Protein AF-A0A0F9YN81-F1 (afdb_monomer_lite)

Structure (mmCIF, N/CA/C/O backbone):
data_AF-A0A0F9YN81-F1
#
_entry.id   AF-A0A0F9YN81-F1
#
loop_
_atom_site.group_PDB
_atom_site.id
_atom_site.type_symbol
_atom_site.label_atom_id
_atom_site.label_alt_id
_atom_site.label_comp_id
_atom_site.label_asym_id
_atom_site.label_entity_id
_atom_site.label_seq_id
_atom_site.pdbx_PDB_ins_code
_atom_site.Cartn_x
_atom_site.Cartn_y
_atom_site.Cartn_z
_atom_site.occupancy
_atom_site.B_iso_or_equiv
_atom_site.auth_seq_id
_atom_site.auth_comp_id
_atom_site.auth_asym_id
_atom_site.auth_atom_id
_atom_site.pdbx_PDB_model_num
ATOM 1 N N . MET A 1 1 ? -6.318 23.333 2.480 1.00 38.41 1 MET A N 1
ATOM 2 C CA . MET A 1 1 ? -6.533 22.276 3.497 1.00 38.41 1 MET A CA 1
ATOM 3 C C . MET A 1 1 ? -6.220 20.926 2.876 1.00 38.41 1 MET A C 1
ATOM 5 O O . MET A 1 1 ? -6.895 20.549 1.929 1.00 38.41 1 MET A O 1
ATOM 9 N N . LYS A 1 2 ? -5.190 20.213 3.349 1.00 47.34 2 LYS A N 1
ATOM 10 C CA . LYS A 1 2 ? -5.022 18.795 3.001 1.00 47.34 2 LYS A CA 1
ATOM 11 C C . LYS A 1 2 ? -6.005 18.013 3.867 1.00 47.34 2 LYS A C 1
ATOM 13 O O . LYS A 1 2 ? -5.818 17.925 5.074 1.00 47.34 2 LYS A O 1
ATOM 18 N N . THR A 1 3 ? -7.081 17.512 3.277 1.00 56.97 3 THR A N 1
ATOM 19 C CA . THR A 1 3 ? -7.986 16.568 3.938 1.00 56.97 3 THR A CA 1
ATOM 20 C C . THR A 1 3 ? -7.255 15.238 4.071 1.00 56.97 3 THR A C 1
ATOM 22 O O . THR A 1 3 ? -7.260 14.416 3.156 1.00 56.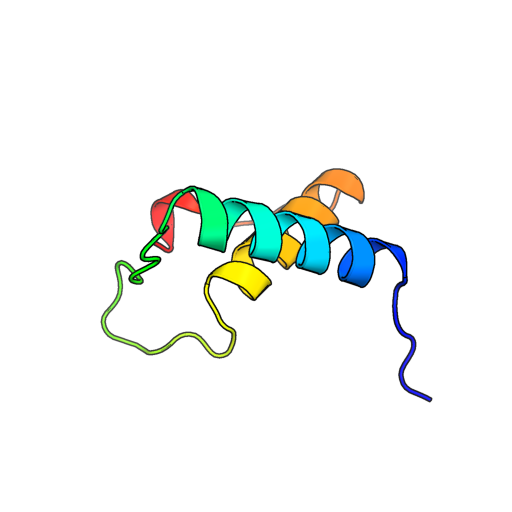97 3 THR A O 1
ATOM 25 N N . PHE A 1 4 ? -6.547 15.062 5.186 1.00 58.59 4 PHE A N 1
ATOM 26 C CA . PHE A 1 4 ? -5.940 13.787 5.537 1.00 58.59 4 PHE A CA 1
ATOM 27 C C . PHE A 1 4 ? -7.060 12.820 5.910 1.00 58.59 4 PHE A C 1
ATOM 29 O O . PHE A 1 4 ? -7.743 12.983 6.921 1.00 58.59 4 PHE A O 1
ATOM 36 N N . ILE A 1 5 ? -7.287 11.827 5.054 1.00 74.06 5 ILE A N 1
ATOM 37 C CA . ILE A 1 5 ? -8.211 10.740 5.356 1.00 74.06 5 ILE A CA 1
ATOM 38 C C . ILE A 1 5 ? -7.493 9.844 6.364 1.00 74.06 5 ILE A C 1
ATOM 40 O O . ILE A 1 5 ? -6.683 9.008 5.969 1.00 74.06 5 ILE A O 1
ATOM 44 N N . LYS A 1 6 ? -7.771 10.033 7.659 1.00 81.31 6 LYS A N 1
ATOM 45 C CA . LYS A 1 6 ? -7.129 9.304 8.770 1.00 81.31 6 LYS A CA 1
ATOM 46 C C . LYS A 1 6 ? -7.076 7.788 8.530 1.00 81.31 6 LYS A C 1
ATOM 48 O O . LYS A 1 6 ? -6.040 7.164 8.712 1.00 81.31 6 LYS A O 1
ATOM 53 N N . LEU A 1 7 ? -8.149 7.229 7.965 1.00 82.88 7 LEU A N 1
ATOM 54 C CA . LEU A 1 7 ? -8.228 5.820 7.576 1.00 82.88 7 LEU A CA 1
ATOM 55 C C . LEU A 1 7 ? -7.121 5.393 6.593 1.00 82.88 7 LEU A C 1
ATOM 57 O O . LEU A 1 7 ? -6.530 4.329 6.748 1.00 82.88 7 LEU A O 1
ATOM 61 N N . HIS A 1 8 ? -6.834 6.204 5.573 1.00 84.50 8 HIS A N 1
ATOM 62 C CA . HIS A 1 8 ? -5.791 5.894 4.593 1.00 84.50 8 HIS A CA 1
ATOM 63 C C . HIS A 1 8 ? -4.396 5.937 5.229 1.00 84.50 8 HIS A C 1
ATOM 65 O O . HIS A 1 8 ? -3.543 5.118 4.899 1.00 84.50 8 HIS A O 1
ATOM 71 N N . GLU A 1 9 ? -4.160 6.871 6.148 1.00 86.50 9 GLU A N 1
ATOM 72 C CA . GLU A 1 9 ? -2.885 6.998 6.857 1.00 86.50 9 GLU A CA 1
ATOM 73 C C . GLU A 1 9 ? -2.633 5.820 7.810 1.00 86.50 9 GLU A C 1
ATOM 75 O O . GLU A 1 9 ? -1.536 5.252 7.822 1.00 86.50 9 GLU A O 1
ATOM 80 N N . ASP A 1 10 ? -3.672 5.369 8.514 1.00 88.81 10 ASP A N 1
ATOM 81 C CA . ASP A 1 10 ? -3.620 4.172 9.357 1.00 88.81 10 ASP A CA 1
ATOM 82 C C . ASP A 1 10 ? -3.337 2.912 8.520 1.00 88.81 10 ASP A C 1
ATOM 84 O O . ASP A 1 10 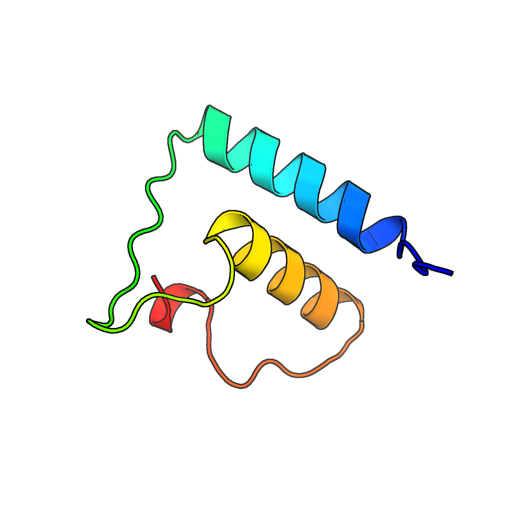? -2.497 2.081 8.884 1.00 88.81 10 ASP A O 1
ATOM 88 N N . ILE A 1 11 ? -3.988 2.781 7.356 1.00 88.44 11 ILE A N 1
ATOM 89 C CA . ILE A 1 11 ? -3.732 1.690 6.4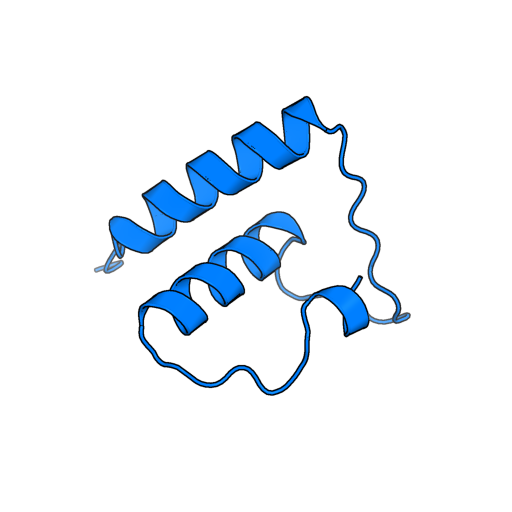03 1.00 88.44 11 ILE A CA 1
ATOM 90 C C . ILE A 1 11 ? -2.289 1.756 5.895 1.00 88.44 11 ILE A C 1
ATOM 92 O O . ILE A 1 11 ? -1.591 0.743 5.914 1.00 88.44 11 ILE A O 1
ATOM 96 N N . LEU A 1 12 ? -1.813 2.932 5.479 1.00 91.50 12 LEU A N 1
ATOM 97 C CA . LEU A 1 12 ? -0.449 3.114 4.983 1.00 91.50 12 LEU A CA 1
ATOM 98 C C . LEU A 1 12 ? 0.590 2.735 6.043 1.00 91.50 12 LEU A C 1
ATOM 100 O O . LEU A 1 12 ? 1.589 2.093 5.723 1.00 91.50 12 LEU A O 1
ATOM 104 N N . THR A 1 13 ? 0.342 3.090 7.303 1.00 92.25 13 THR A N 1
ATOM 105 C CA . THR A 1 13 ? 1.219 2.748 8.428 1.00 92.25 13 THR A CA 1
ATOM 106 C C . THR A 1 13 ? 1.311 1.234 8.615 1.00 92.25 13 THR A C 1
ATOM 108 O O . THR A 1 13 ? 2.415 0.692 8.704 1.00 92.25 13 THR A O 1
ATOM 111 N N . LYS A 1 14 ? 0.175 0.526 8.574 1.00 91.75 14 LYS A N 1
ATOM 112 C CA . LYS A 1 14 ? 0.149 -0.945 8.636 1.00 91.75 14 LYS A CA 1
ATOM 113 C C . LYS A 1 14 ? 0.852 -1.579 7.435 1.00 91.75 14 LYS A C 1
ATOM 115 O O . LYS A 1 14 ? 1.669 -2.479 7.610 1.00 91.75 14 LYS A O 1
ATOM 120 N N . VAL A 1 15 ? 0.596 -1.085 6.223 1.00 89.81 15 VAL A N 1
ATOM 121 C CA . VAL A 1 15 ? 1.233 -1.590 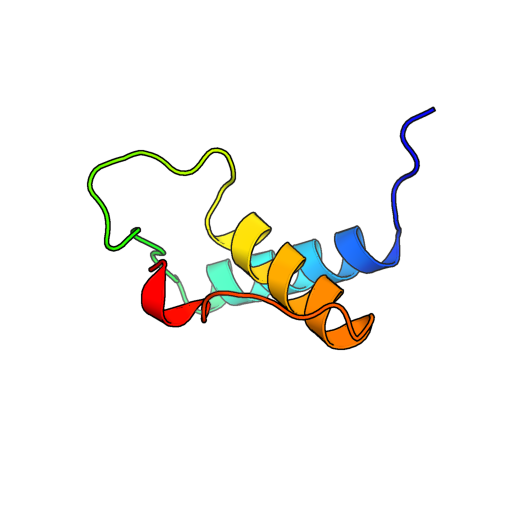4.996 1.00 89.81 15 VAL A CA 1
ATOM 122 C C . VAL A 1 15 ? 2.752 -1.419 5.057 1.00 89.81 15 VAL A C 1
ATOM 124 O O . VAL A 1 15 ? 3.475 -2.364 4.754 1.00 89.81 15 VAL A O 1
ATOM 127 N N . LYS A 1 16 ? 3.252 -0.265 5.512 1.00 91.50 16 LYS A N 1
ATOM 128 C CA . LYS A 1 16 ? 4.692 -0.024 5.705 1.00 91.50 16 LYS A CA 1
ATOM 129 C C . LYS A 1 16 ? 5.305 -0.958 6.742 1.00 91.50 16 LYS A C 1
ATOM 131 O O . LYS A 1 16 ? 6.391 -1.490 6.517 1.00 91.50 16 LYS A O 1
ATOM 136 N N . PHE A 1 17 ? 4.613 -1.175 7.859 1.00 93.7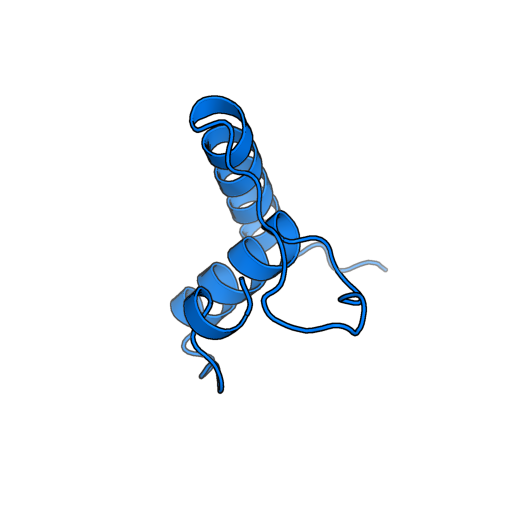5 17 PHE A N 1
ATOM 137 C CA . PHE A 1 17 ? 5.062 -2.093 8.903 1.00 93.75 17 PHE A CA 1
ATOM 138 C C . PHE A 1 17 ? 5.265 -3.512 8.349 1.00 93.75 17 PHE A C 1
ATOM 140 O O . PHE A 1 17 ? 6.362 -4.064 8.453 1.00 93.75 17 PHE A O 1
ATOM 147 N N . PHE A 1 18 ? 4.254 -4.066 7.672 1.00 90.25 18 PHE A N 1
ATOM 148 C CA . PHE A 1 18 ? 4.344 -5.409 7.092 1.00 90.25 18 PHE A CA 1
ATOM 149 C C . PHE A 1 18 ? 5.313 -5.486 5.911 1.00 90.25 18 PHE A C 1
ATOM 151 O O . PHE A 1 18 ? 6.057 -6.459 5.806 1.00 90.25 18 PHE A O 1
ATOM 158 N N . SER A 1 19 ? 5.371 -4.454 5.066 1.00 89.06 19 SER A N 1
ATOM 159 C CA . SER A 1 19 ? 6.354 -4.342 3.979 1.00 89.06 19 SER A CA 1
ATOM 160 C C . SER A 1 19 ? 7.782 -4.478 4.512 1.00 89.06 19 SER A C 1
ATOM 162 O O . SER A 1 19 ? 8.573 -5.282 4.011 1.00 89.06 19 SER A O 1
ATOM 164 N N . LYS A 1 20 ? 8.085 -3.771 5.610 1.00 91.38 20 LYS A N 1
ATOM 165 C CA . LYS A 1 20 ? 9.386 -3.830 6.281 1.00 91.38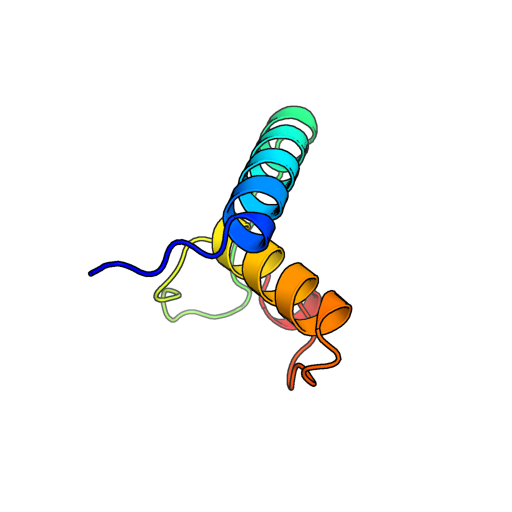 20 LYS A CA 1
ATOM 166 C C . LYS A 1 20 ? 9.646 -5.193 6.923 1.00 91.38 20 LYS A C 1
ATOM 168 O O . LYS A 1 20 ? 10.729 -5.744 6.732 1.00 91.38 20 LYS A O 1
ATOM 173 N N . GLN A 1 21 ? 8.676 -5.741 7.658 1.00 92.94 21 GLN A N 1
ATOM 174 C CA . GLN A 1 21 ? 8.817 -7.032 8.343 1.00 92.94 21 GLN A CA 1
ATOM 175 C C . GLN A 1 21 ? 9.051 -8.182 7.354 1.00 92.94 21 GLN A C 1
ATOM 177 O O . GLN A 1 21 ? 9.923 -9.020 7.571 1.00 92.94 21 GLN A O 1
ATOM 182 N N . LEU A 1 22 ? 8.314 -8.191 6.244 1.00 89.75 22 LEU A N 1
ATOM 183 C CA . LEU A 1 22 ? 8.410 -9.213 5.201 1.00 89.75 22 LEU A CA 1
ATOM 184 C C . LEU A 1 22 ? 9.545 -8.946 4.202 1.00 89.75 22 LEU A C 1
ATOM 186 O O . LEU A 1 22 ? 9.754 -9.742 3.290 1.00 89.75 22 LEU A O 1
ATOM 190 N N . LYS A 1 23 ? 10.274 -7.829 4.351 1.00 89.81 23 LYS A N 1
ATOM 191 C CA . LYS A 1 23 ? 11.303 -7.361 3.406 1.00 89.81 23 LYS A CA 1
ATOM 192 C C . LYS A 1 23 ? 10.788 -7.343 1.958 1.00 89.81 23 LYS A C 1
ATOM 194 O O . LYS A 1 23 ? 11.516 -7.692 1.025 1.00 89.81 23 LYS A O 1
ATOM 199 N N . LEU A 1 24 ? 9.527 -6.944 1.778 1.00 82.62 24 LEU A N 1
ATOM 200 C CA . LEU A 1 24 ? 8.846 -6.938 0.487 1.00 82.62 24 LEU A CA 1
ATOM 201 C C . LEU A 1 24 ? 9.541 -5.969 -0.474 1.00 82.62 24 LEU A C 1
ATOM 203 O O . LEU A 1 24 ? 9.601 -4.762 -0.251 1.00 82.62 24 LEU A O 1
ATOM 207 N N . LYS A 1 25 ? 10.059 -6.507 -1.580 1.00 81.94 25 LYS A N 1
ATOM 208 C CA . LYS A 1 25 ? 10.640 -5.719 -2.670 1.00 81.94 25 LYS A CA 1
ATOM 209 C C . LYS A 1 25 ? 9.635 -5.623 -3.806 1.00 81.94 25 LYS A C 1
ATOM 211 O O . LYS A 1 25 ? 9.674 -6.413 -4.742 1.00 81.94 25 LYS A O 1
ATOM 216 N N . LEU A 1 26 ? 8.745 -4.640 -3.718 1.00 79.12 26 LEU A N 1
ATOM 217 C CA . LEU A 1 26 ? 7.775 -4.355 -4.773 1.00 79.12 26 LEU A CA 1
ATOM 218 C C . LEU A 1 26 ? 8.499 -3.747 -5.974 1.00 79.12 26 LEU A C 1
ATOM 220 O O . LEU A 1 26 ? 8.881 -2.574 -5.969 1.00 79.12 26 LEU A O 1
ATOM 224 N N . ARG A 1 27 ? 8.710 -4.564 -7.002 1.00 78.00 27 ARG A N 1
ATOM 225 C CA . ARG A 1 27 ? 9.155 -4.115 -8.320 1.00 78.00 27 ARG A CA 1
ATOM 226 C C . ARG A 1 27 ? 7.942 -4.151 -9.221 1.00 78.00 27 ARG A C 1
ATOM 228 O O . ARG A 1 27 ? 7.205 -5.114 -9.185 1.00 78.00 27 ARG A O 1
ATOM 235 N N . LYS A 1 28 ? 7.711 -3.086 -9.975 1.00 75.12 28 LYS A N 1
ATOM 236 C CA . LYS A 1 28 ? 6.647 -3.057 -10.980 1.00 75.12 28 LYS A CA 1
ATOM 237 C C . LYS A 1 28 ? 6.951 -4.066 -12.096 1.00 75.12 28 LYS A C 1
ATOM 239 O O . LYS A 1 28 ? 8.111 -4.221 -12.482 1.00 75.12 28 LYS A O 1
ATOM 244 N N . SER A 1 29 ? 5.905 -4.638 -12.674 1.00 77.00 29 SER A N 1
ATOM 245 C CA . SER A 1 29 ? 5.995 -5.524 -13.840 1.00 77.00 29 SER A CA 1
ATOM 246 C C . SER A 1 29 ? 6.320 -4.773 -15.143 1.00 77.00 29 SER A C 1
ATOM 248 O O . SER A 1 29 ? 6.773 -5.363 -16.120 1.00 77.00 29 SER A O 1
ATOM 250 N N . THR A 1 30 ? 6.110 -3.450 -15.176 1.00 74.69 30 THR A N 1
ATOM 251 C CA . THR A 1 30 ? 6.206 -2.619 -16.389 1.00 74.69 30 THR A CA 1
ATOM 252 C C . THR A 1 30 ? 7.421 -1.684 -16.406 1.00 74.69 30 THR A C 1
ATOM 254 O O . THR A 1 30 ? 7.939 -1.256 -15.377 1.00 74.69 30 THR A O 1
ATOM 257 N N . ILE A 1 31 ? 7.870 -1.291 -17.604 1.00 76.31 31 ILE A N 1
ATOM 258 C CA . ILE A 1 31 ? 9.084 -0.473 -17.804 1.00 76.31 31 ILE A CA 1
ATOM 259 C C . ILE A 1 31 ? 8.912 0.976 -17.304 1.00 76.31 31 ILE A C 1
ATOM 261 O O . ILE A 1 31 ? 9.873 1.593 -16.844 1.00 76.31 31 ILE A O 1
ATOM 265 N N . ARG A 1 32 ? 7.688 1.525 -17.265 1.00 78.94 32 ARG A N 1
ATOM 266 C CA . ARG A 1 32 ? 7.426 2.932 -16.885 1.00 78.94 32 ARG A CA 1
ATOM 267 C C . ARG A 1 32 ? 7.302 3.132 -15.370 1.00 78.94 32 ARG A C 1
ATOM 269 O O . ARG A 1 32 ? 6.628 2.330 -14.733 1.00 78.94 32 ARG A O 1
ATOM 276 N N . PRO A 1 33 ? 8.011 4.089 -14.736 1.00 75.62 33 PRO A N 1
ATOM 277 C CA . PRO A 1 33 ? 7.935 4.284 -13.285 1.00 75.62 33 PRO A CA 1
ATOM 278 C C . PRO A 1 33 ? 6.508 4.643 -12.860 1.00 75.62 33 PRO A C 1
ATOM 280 O O . PRO A 1 33 ? 5.822 5.397 -13.551 1.00 75.62 33 PRO A O 1
ATOM 283 N N . LEU A 1 34 ? 6.061 4.073 -11.739 1.00 78.56 34 LEU A N 1
ATOM 284 C CA . LEU A 1 34 ? 4.794 4.457 -11.125 1.00 78.56 34 LEU A CA 1
ATOM 285 C C . LEU A 1 34 ? 4.943 5.846 -10.500 1.00 78.56 34 LEU A C 1
ATOM 287 O O . LEU A 1 34 ? 6.002 6.186 -9.980 1.00 78.56 34 LEU A O 1
ATOM 291 N N . ALA A 1 35 ? 3.864 6.627 -10.535 1.00 82.38 35 ALA A N 1
ATOM 292 C CA . ALA A 1 35 ? 3.827 7.954 -9.918 1.00 82.38 35 ALA A CA 1
ATOM 293 C C . ALA A 1 35 ? 3.861 7.901 -8.378 1.00 82.38 35 ALA A C 1
ATOM 295 O O . ALA A 1 35 ? 4.195 8.891 -7.737 1.00 82.38 35 ALA A O 1
ATOM 296 N N . ILE A 1 36 ? 3.512 6.750 -7.797 1.00 86.31 36 ILE A N 1
ATOM 297 C CA . ILE A 1 36 ? 3.456 6.504 -6.354 1.00 86.31 36 ILE A CA 1
ATOM 298 C C . ILE A 1 36 ? 4.253 5.248 -6.004 1.00 86.31 36 ILE A C 1
ATOM 300 O O . ILE A 1 36 ? 4.471 4.376 -6.852 1.00 86.31 36 ILE A O 1
ATOM 304 N N . LYS A 1 37 ? 4.696 5.147 -4.749 1.00 86.25 37 LYS A N 1
ATOM 305 C CA . LYS A 1 37 ? 5.478 3.993 -4.286 1.00 86.25 37 LYS A CA 1
ATOM 306 C C . LYS A 1 37 ? 4.619 2.727 -4.236 1.00 86.25 37 LYS A C 1
ATOM 308 O O . LYS A 1 37 ? 3.389 2.784 -4.173 1.00 86.25 37 LYS A O 1
ATOM 313 N N . GLY A 1 38 ? 5.270 1.562 -4.217 1.00 85.00 38 GLY A N 1
ATOM 314 C CA . GLY A 1 38 ? 4.567 0.278 -4.144 1.00 85.00 38 GLY A CA 1
ATOM 315 C C . GLY A 1 38 ? 3.674 0.153 -2.908 1.00 85.00 38 GLY A C 1
ATOM 316 O O . GLY A 1 38 ? 2.506 -0.202 -3.015 1.00 85.00 38 GLY A O 1
ATOM 317 N N . GLU A 1 39 ? 4.189 0.564 -1.752 1.00 87.44 39 GLU A N 1
ATOM 318 C CA . GLU A 1 39 ? 3.455 0.576 -0.480 1.00 87.44 39 GLU A CA 1
ATOM 319 C C . GLU A 1 39 ? 2.231 1.499 -0.524 1.00 87.44 39 GLU A C 1
ATOM 321 O O . GLU A 1 39 ? 1.158 1.139 -0.051 1.00 87.44 39 GLU A O 1
ATOM 326 N N . GLU A 1 40 ? 2.373 2.670 -1.145 1.00 88.06 40 GLU A N 1
ATOM 327 C CA . GLU A 1 40 ? 1.277 3.627 -1.328 1.00 88.06 40 GLU A CA 1
ATOM 328 C C . GLU A 1 40 ? 0.223 3.083 -2.297 1.00 88.06 40 GLU A C 1
ATOM 330 O O . GLU A 1 40 ? -0.971 3.277 -2.089 1.00 88.06 40 GLU A O 1
ATOM 335 N N . THR A 1 41 ? 0.649 2.341 -3.321 1.00 88.31 41 THR A N 1
ATOM 336 C CA . THR A 1 41 ? -0.256 1.672 -4.266 1.00 88.31 41 THR A CA 1
ATOM 337 C C . THR A 1 41 ? -1.077 0.588 -3.569 1.00 88.31 41 THR A C 1
ATOM 339 O O . THR A 1 41 ? -2.290 0.508 -3.769 1.00 88.31 41 THR A O 1
ATOM 342 N N . ILE A 1 42 ? -0.437 -0.218 -2.714 1.00 88.06 42 ILE A N 1
ATOM 343 C CA . ILE A 1 42 ? -1.118 -1.233 -1.903 1.00 88.06 42 ILE A CA 1
ATOM 344 C C . ILE A 1 42 ? -2.089 -0.561 -0.933 1.00 88.06 42 ILE A C 1
ATOM 346 O O . ILE A 1 42 ? -3.266 -0.918 -0.924 1.00 88.06 42 ILE A O 1
ATOM 350 N N . ALA A 1 43 ? -1.642 0.449 -0.182 1.00 89.94 43 ALA A N 1
ATOM 351 C CA . ALA A 1 43 ? -2.491 1.176 0.760 1.00 89.94 43 ALA A CA 1
ATOM 352 C C . ALA A 1 43 ? -3.727 1.782 0.075 1.00 89.94 43 ALA A C 1
ATOM 354 O O . ALA A 1 43 ? -4.848 1.620 0.559 1.00 89.94 43 ALA A O 1
ATOM 355 N N . LEU A 1 44 ? -3.543 2.390 -1.101 1.00 88.62 44 LEU A N 1
ATOM 356 C CA . LEU A 1 44 ? -4.633 2.946 -1.896 1.00 88.62 44 LEU A CA 1
ATOM 357 C C . LEU A 1 44 ? -5.614 1.866 -2.366 1.00 88.62 44 LEU A C 1
ATOM 359 O O . LEU A 1 44 ? -6.821 2.097 -2.381 1.00 88.62 44 LEU A O 1
ATOM 363 N N . SER A 1 45 ? -5.117 0.693 -2.760 1.00 86.81 45 SER A N 1
ATOM 364 C CA . SER A 1 45 ? -5.979 -0.409 -3.196 1.00 86.81 45 SER A CA 1
ATOM 365 C C . SER A 1 45 ? -6.824 -0.975 -2.049 1.00 86.81 45 SER A C 1
ATOM 367 O O . SER A 1 45 ? -8.020 -1.180 -2.235 1.00 86.81 45 SER A O 1
ATOM 369 N N . VAL A 1 46 ? -6.243 -1.135 -0.854 1.00 88.06 46 VAL A N 1
ATOM 370 C CA . VAL A 1 46 ? -6.941 -1.619 0.346 1.00 88.06 46 VAL A CA 1
ATOM 371 C C . VAL A 1 46 ? -7.989 -0.603 0.783 1.00 88.06 46 VAL A C 1
ATOM 373 O O . VAL A 1 46 ? -9.129 -0.966 1.061 1.00 88.06 46 VAL A O 1
ATOM 376 N N . PHE A 1 47 ? -7.639 0.686 0.767 1.00 87.81 47 PHE A N 1
ATOM 377 C CA . PHE A 1 47 ? -8.584 1.763 1.039 1.00 87.81 47 PHE A CA 1
ATOM 378 C C . PHE A 1 47 ? -9.775 1.735 0.070 1.00 87.81 47 PHE A C 1
ATOM 380 O O . PHE A 1 47 ? -10.923 1.802 0.502 1.00 87.81 47 PHE A O 1
ATOM 387 N N . LYS A 1 48 ? -9.514 1.588 -1.236 1.00 86.62 48 LYS A N 1
ATOM 388 C CA . LYS A 1 48 ? -10.564 1.506 -2.260 1.00 86.62 48 LYS A CA 1
ATOM 389 C C . LYS A 1 48 ? -11.465 0.290 -2.068 1.00 86.62 48 LYS A C 1
ATOM 391 O O . LYS A 1 48 ? -12.678 0.450 -2.126 1.00 86.62 48 LYS A O 1
ATOM 396 N N . GLN A 1 49 ? -10.897 -0.880 -1.781 1.00 85.56 49 GLN A N 1
ATOM 397 C CA . GLN A 1 49 ? -11.670 -2.088 -1.477 1.00 85.56 49 GLN A CA 1
ATOM 398 C C . GLN A 1 49 ? -12.565 -1.894 -0.248 1.00 85.56 49 GLN A C 1
ATOM 400 O O . GLN A 1 49 ? -13.752 -2.197 -0.313 1.00 85.56 49 GLN A O 1
ATOM 405 N N . ASN A 1 50 ? -12.030 -1.318 0.833 1.00 85.00 50 ASN A N 1
ATOM 406 C CA . ASN A 1 50 ? -12.802 -1.031 2.044 1.00 85.00 50 ASN A CA 1
ATOM 407 C C . ASN A 1 50 ? -13.932 -0.012 1.807 1.00 85.00 50 ASN A C 1
ATOM 409 O O . ASN A 1 50 ? -14.975 -0.083 2.444 1.00 85.00 50 ASN A O 1
ATOM 413 N N . ALA A 1 51 ? -13.735 0.932 0.885 1.00 84.19 51 ALA A N 1
ATOM 414 C CA . ALA A 1 51 ? -14.731 1.931 0.504 1.00 84.19 51 ALA A CA 1
ATOM 415 C C . ALA A 1 51 ? -15.703 1.458 -0.601 1.00 84.19 51 ALA A C 1
ATOM 417 O O . ALA A 1 51 ? -16.500 2.259 -1.084 1.00 84.19 51 ALA A O 1
ATOM 418 N N . GLY A 1 52 ? -15.620 0.199 -1.053 1.00 82.81 52 GLY A N 1
ATOM 419 C CA . GLY A 1 52 ? -16.447 -0.320 -2.152 1.00 82.81 52 GLY A CA 1
ATOM 420 C C . GLY A 1 52 ? -16.120 0.277 -3.529 1.00 82.81 52 GLY A C 1
ATOM 421 O O . GLY A 1 52 ? -16.902 0.154 -4.469 1.00 82.81 52 GLY A O 1
ATOM 422 N N . ILE A 1 53 ? -14.966 0.933 -3.676 1.00 84.00 53 ILE A N 1
ATOM 423 C CA . ILE A 1 53 ? -14.521 1.551 -4.926 1.00 84.00 53 ILE A CA 1
ATOM 424 C C . ILE A 1 53 ? -13.827 0.489 -5.781 1.00 84.00 53 ILE A C 1
ATOM 426 O O . ILE A 1 53 ? -12.737 0.014 -5.452 1.00 84.00 53 ILE A O 1
ATOM 430 N N . GLY A 1 54 ? -14.429 0.157 -6.923 1.00 77.50 54 GLY A N 1
ATOM 431 C CA . GLY A 1 54 ? -13.882 -0.822 -7.859 1.00 77.50 54 GLY A CA 1
ATOM 432 C C . GLY A 1 54 ? -12.474 -0.464 -8.352 1.00 77.50 54 GLY A C 1
ATOM 433 O O . GLY A 1 54 ? -12.215 0.625 -8.872 1.00 77.50 54 GLY A O 1
ATOM 434 N N . THR A 1 55 ? -11.545 -1.407 -8.217 1.00 77.62 55 THR A N 1
ATOM 435 C CA . THR A 1 55 ? -10.189 -1.309 -8.768 1.00 77.62 55 THR A CA 1
ATOM 436 C C . THR A 1 55 ? -10.123 -2.032 -10.111 1.00 77.62 55 THR A C 1
ATOM 438 O O . THR A 1 55 ? -10.400 -3.225 -10.172 1.00 77.62 55 THR A O 1
ATOM 441 N N . LYS A 1 56 ? -9.725 -1.338 -11.188 1.00 71.62 56 LYS A N 1
ATOM 442 C CA . LYS A 1 56 ? -9.664 -1.922 -12.546 1.00 71.62 56 LYS A CA 1
ATOM 443 C C . LYS A 1 56 ? -8.596 -3.010 -12.732 1.00 71.62 56 LYS A C 1
ATOM 445 O O . LYS A 1 56 ? -8.745 -3.834 -13.622 1.00 71.62 56 LYS A O 1
ATOM 450 N N . LYS A 1 57 ? -7.509 -2.976 -11.955 1.00 71.38 57 LYS A N 1
ATOM 451 C CA . LYS A 1 57 ? -6.376 -3.913 -12.049 1.00 71.38 57 LYS A CA 1
ATOM 452 C C . LYS A 1 57 ? -6.077 -4.514 -10.689 1.00 71.38 57 LYS A C 1
ATOM 454 O O . LYS A 1 57 ? -6.173 -3.809 -9.679 1.00 71.38 57 LYS A O 1
ATOM 459 N N . LYS A 1 58 ? -5.683 -5.786 -10.669 1.00 77.69 58 LYS A N 1
ATOM 460 C CA . LYS A 1 58 ? -5.223 -6.444 -9.440 1.00 77.69 58 LYS A CA 1
ATOM 461 C C . LYS A 1 58 ? -3.842 -5.903 -9.077 1.00 77.69 58 LYS A C 1
ATOM 463 O O . LYS A 1 58 ? -3.023 -5.668 -9.958 1.00 77.69 58 LYS A O 1
ATOM 468 N N . ILE A 1 59 ? -3.553 -5.749 -7.784 1.00 76.56 59 ILE A N 1
ATOM 469 C CA . ILE A 1 59 ? -2.211 -5.356 -7.304 1.00 76.56 59 ILE A CA 1
ATOM 470 C C . ILE A 1 59 ? -1.136 -6.283 -7.892 1.00 76.56 59 ILE A C 1
ATOM 472 O O . ILE A 1 59 ? -0.089 -5.811 -8.317 1.00 76.56 59 ILE A O 1
ATOM 476 N N . PHE A 1 60 ? -1.441 -7.580 -7.970 1.00 71.88 60 PHE A N 1
ATOM 477 C CA . PHE A 1 60 ? -0.581 -8.615 -8.545 1.00 71.88 60 PHE A CA 1
ATOM 478 C C . PHE A 1 60 ? -0.217 -8.384 -10.022 1.00 71.88 60 PHE A C 1
ATOM 480 O O . PHE A 1 60 ? 0.814 -8.837 -10.483 1.00 71.88 60 PHE A O 1
ATOM 487 N N . GLU A 1 61 ? -1.042 -7.670 -10.789 1.00 77.50 61 GLU A N 1
ATOM 488 C CA . GLU A 1 61 ? -0.715 -7.347 -12.186 1.00 77.50 61 GLU A CA 1
ATOM 489 C C . GLU A 1 61 ? 0.230 -6.135 -12.285 1.00 77.50 61 GLU A C 1
ATOM 491 O O . GLU A 1 61 ? 0.845 -5.893 -13.326 1.00 77.50 61 GLU A O 1
ATOM 496 N N . ILE A 1 62 ? 0.326 -5.339 -11.213 1.00 74.69 62 ILE A N 1
ATOM 497 C CA . ILE A 1 62 ? 1.119 -4.105 -11.157 1.00 74.69 62 ILE A CA 1
ATOM 498 C C . ILE A 1 62 ? 2.566 -4.393 -10.735 1.00 74.69 62 ILE A C 1
ATOM 500 O O . ILE A 1 62 ? 3.474 -3.737 -11.258 1.00 74.69 62 ILE A O 1
ATOM 504 N N . PHE A 1 63 ? 2.775 -5.335 -9.811 1.00 77.81 63 PHE A N 1
ATOM 505 C CA . PHE A 1 63 ? 4.074 -5.704 -9.236 1.00 77.81 63 PHE A CA 1
ATOM 506 C C . PHE A 1 63 ? 4.420 -7.148 -9.568 1.00 77.81 63 PHE A C 1
ATOM 508 O O . PHE A 1 63 ? 5.493 -7.362 -10.170 1.00 77.81 63 PHE A O 1
#

Foldseek 3Di:
DPPPPVQLVVLLVVLVVVCVVVVPDDDFPDPDDDPDDLSSVVSVVVVCVVVVNDDPDDSVNGD

Organism: NCBI:txid1618475

pLDDT: mean 81.51, std 10.28, range [38.41, 93.75]

Radius of gyration: 12.3 Å; chains: 1; bounding box: 28×32×27 Å

Secondary structure (DSSP, 8-state):
-----HHHHHHHHHHHHHHHHTT-----SSSSPPSS-HHHHHHHHHHHHHTT---SS-HHHH-

Sequence (63 aa):
MKTFIKLHEDILTKVKFFSKQLKLKLRKSTIRPLAIKGEETIALSVFKQNAGIGTKKKIFEIF